Protein AF-A0A527ZFI2-F1 (afdb_monomer)

Secondary structure (DSSP, 8-state):
--------------------------S-EEEEEES-SSSHHHHHHHHHHHHHHHHHT-EEEEEEPP---

Structure (mmCIF, N/CA/C/O backbone):
data_AF-A0A527ZFI2-F1
#
_entry.id   AF-A0A527ZFI2-F1
#
loop_
_atom_site.group_PDB
_atom_site.id
_atom_site.type_symbol
_atom_site.label_atom_id
_atom_site.label_alt_id
_atom_site.label_comp_id
_atom_site.label_asym_id
_atom_site.label_entity_id
_atom_site.label_seq_id
_atom_site.pdbx_PDB_ins_code
_atom_site.Cartn_x
_atom_sit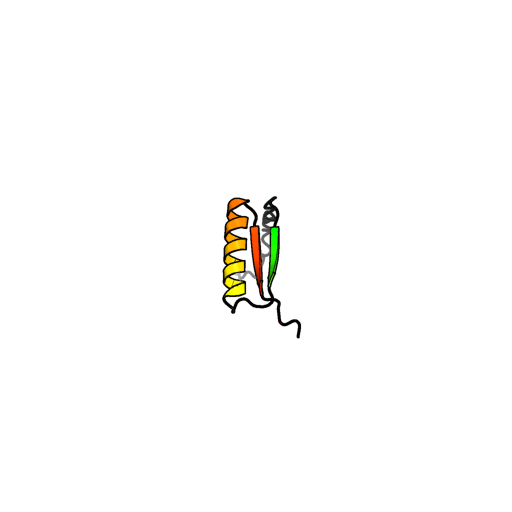e.Cartn_y
_atom_site.Cartn_z
_atom_site.occupancy
_atom_site.B_iso_or_equiv
_atom_site.auth_seq_id
_atom_site.auth_comp_id
_atom_site.auth_asym_id
_atom_site.auth_atom_id
_atom_site.pdbx_PDB_model_num
ATOM 1 N N . MET A 1 1 ? -6.634 -62.432 44.903 1.00 37.84 1 MET A N 1
ATOM 2 C CA . MET A 1 1 ? -5.484 -62.439 43.969 1.00 37.84 1 MET A CA 1
ATOM 3 C C . MET A 1 1 ? -5.743 -61.336 42.956 1.00 37.84 1 MET A C 1
ATOM 5 O O . MET A 1 1 ? -6.821 -61.327 42.390 1.00 37.84 1 MET A O 1
ATOM 9 N N . ARG A 1 2 ? -4.999 -60.223 43.035 1.00 48.00 2 ARG A N 1
ATOM 10 C CA . ARG A 1 2 ? -3.876 -59.889 42.128 1.00 48.00 2 ARG A CA 1
ATOM 11 C C . ARG A 1 2 ? -4.340 -59.867 40.660 1.00 48.00 2 ARG A C 1
ATOM 13 O O . ARG A 1 2 ? -4.813 -60.883 40.193 1.00 48.00 2 ARG A O 1
ATOM 20 N N . MET A 1 3 ? -4.193 -58.815 39.867 1.00 43.06 3 MET A N 1
ATOM 21 C CA . MET A 1 3 ? -3.431 -57.577 39.997 1.00 43.06 3 MET A CA 1
ATOM 22 C C . MET A 1 3 ? -3.802 -56.695 38.792 1.00 43.06 3 MET A C 1
ATOM 24 O O . MET A 1 3 ? -4.104 -57.203 37.716 1.00 43.06 3 MET A O 1
ATOM 28 N N . PHE A 1 4 ? -3.750 -55.383 39.008 1.00 59.22 4 PHE A N 1
ATOM 29 C CA . PHE A 1 4 ? -3.688 -54.338 37.993 1.00 59.22 4 PHE A CA 1
ATOM 30 C C . PHE A 1 4 ? -2.571 -54.591 36.970 1.00 59.22 4 PHE A C 1
ATOM 32 O O . PHE A 1 4 ? -1.472 -54.984 37.357 1.00 59.22 4 PHE A O 1
ATOM 39 N N . ASN A 1 5 ? -2.820 -54.230 35.711 1.00 49.09 5 ASN A N 1
ATOM 40 C CA . ASN A 1 5 ? -1.841 -53.545 34.861 1.00 49.09 5 ASN A CA 1
ATOM 41 C C . ASN A 1 5 ? -2.634 -52.829 33.747 1.00 49.09 5 ASN A C 1
ATOM 43 O O . ASN A 1 5 ? -3.329 -53.487 32.982 1.00 49.09 5 ASN A O 1
ATOM 47 N N . CYS A 1 6 ? -2.787 -51.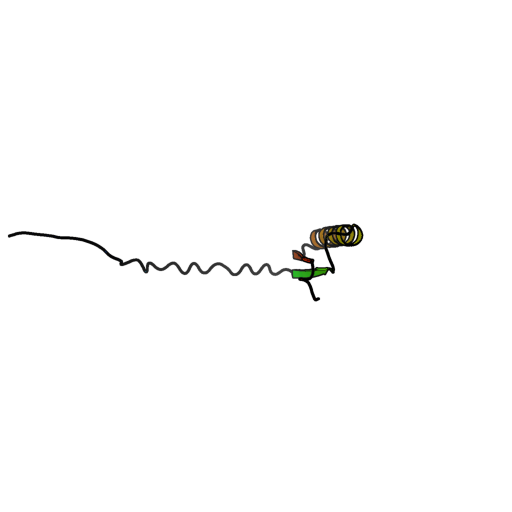501 33.827 1.00 41.03 6 CYS A N 1
ATOM 48 C CA . CYS A 1 6 ? -1.932 -50.519 33.130 1.00 41.03 6 CYS A CA 1
ATOM 49 C C . CYS A 1 6 ? -2.108 -50.610 31.604 1.00 41.03 6 CYS A C 1
ATOM 51 O O . CYS A 1 6 ? -1.976 -51.678 31.036 1.00 41.03 6 CYS A O 1
ATOM 53 N N . LEU A 1 7 ? -2.321 -49.553 30.835 1.00 49.59 7 LEU A N 1
ATOM 54 C CA . LEU A 1 7 ? -2.180 -48.128 31.073 1.00 49.59 7 LEU A CA 1
ATOM 55 C C . LEU A 1 7 ? -2.691 -47.479 29.772 1.00 49.59 7 LEU A C 1
ATOM 57 O O . LEU A 1 7 ? -2.293 -47.881 28.685 1.00 49.59 7 LEU A O 1
ATOM 61 N N . THR A 1 8 ? -3.623 -46.543 29.908 1.00 57.56 8 THR A N 1
ATOM 62 C CA . THR A 1 8 ? -3.830 -45.353 29.064 1.00 57.56 8 THR A CA 1
ATOM 63 C C . THR A 1 8 ? -3.233 -45.327 27.641 1.00 57.56 8 THR A C 1
ATOM 65 O O . THR A 1 8 ? -2.033 -45.143 27.483 1.00 57.56 8 THR A O 1
ATOM 68 N N . LEU A 1 9 ? -4.079 -45.325 26.608 1.00 57.00 9 LEU A N 1
ATOM 69 C CA . LEU A 1 9 ? -3.861 -44.6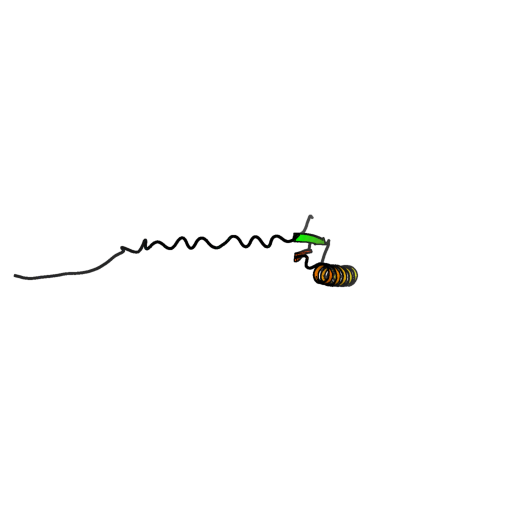31 25.323 1.00 57.00 9 LEU A CA 1
ATOM 70 C C . LEU A 1 9 ? -5.196 -44.690 24.551 1.00 57.00 9 LEU A C 1
ATOM 72 O O . LEU A 1 9 ? -5.675 -45.773 24.256 1.00 57.00 9 LEU A O 1
ATOM 76 N N . GLY A 1 10 ? -5.910 -43.631 24.202 1.00 50.00 10 GLY A N 1
ATOM 77 C CA . GLY A 1 10 ? -5.805 -42.223 24.520 1.00 50.00 10 GLY A CA 1
ATOM 78 C C . GLY A 1 10 ? -7.220 -41.654 24.422 1.00 50.00 10 GLY A C 1
ATOM 79 O O . GLY A 1 10 ? -7.767 -41.500 23.334 1.00 50.00 10 GLY A O 1
ATOM 80 N N . ALA A 1 11 ? -7.824 -41.346 25.569 1.00 55.31 11 ALA A N 1
ATOM 81 C CA . ALA A 1 11 ? -8.965 -40.444 25.644 1.00 55.31 11 ALA A CA 1
ATOM 82 C C . ALA A 1 11 ? -8.412 -39.015 25.541 1.00 55.31 11 ALA A C 1
ATOM 84 O O . ALA A 1 11 ? -8.208 -38.338 26.542 1.00 55.31 11 ALA A O 1
ATOM 85 N N . GLY A 1 12 ? -8.048 -38.617 24.322 1.00 47.91 12 GLY A N 1
ATOM 86 C CA . GLY A 1 12 ? -7.430 -37.325 24.021 1.00 47.91 12 GLY A CA 1
ATOM 87 C C . GLY A 1 12 ? -8.210 -36.488 23.012 1.00 47.91 12 GLY A C 1
ATOM 88 O O . GLY A 1 12 ? -7.667 -35.518 22.504 1.00 47.91 12 GLY A O 1
ATOM 89 N N . LEU A 1 13 ? -9.469 -36.830 22.714 1.00 55.31 13 LEU A N 1
ATOM 90 C CA . LEU A 1 13 ? -10.360 -35.972 21.926 1.00 55.31 13 LEU A CA 1
ATOM 91 C C . LEU A 1 13 ? -11.119 -35.015 22.859 1.00 55.31 13 LEU A C 1
ATOM 93 O O . LEU A 1 13 ? -12.347 -34.957 22.862 1.00 55.31 13 LEU A O 1
ATOM 97 N N . PHE A 1 14 ? -10.370 -34.312 23.714 1.00 49.47 14 PHE A N 1
ATOM 98 C CA . PHE A 1 14 ? -10.915 -33.215 24.502 1.00 49.47 14 PHE A CA 1
ATOM 99 C C . PHE A 1 14 ? -11.176 -32.047 23.555 1.00 49.47 14 PHE A C 1
ATOM 101 O O . PHE A 1 14 ? -10.273 -31.506 22.921 1.00 49.47 14 PHE A O 1
ATOM 108 N N . ALA A 1 15 ? -12.455 -31.719 23.442 1.00 58.94 15 ALA A N 1
ATOM 109 C CA . ALA A 1 15 ? -12.975 -30.582 22.725 1.00 58.94 15 ALA A CA 1
ATOM 110 C C . ALA A 1 15 ? -12.302 -29.276 23.163 1.00 58.94 15 ALA A C 1
ATOM 112 O O . ALA A 1 15 ? -12.414 -28.872 24.316 1.00 58.94 15 ALA A O 1
ATOM 113 N N . THR A 1 16 ? -11.727 -28.572 22.196 1.00 55.62 16 THR A N 1
ATOM 114 C CA . THR A 1 16 ? -11.726 -27.108 22.141 1.00 55.62 16 THR A CA 1
ATOM 115 C C . THR A 1 16 ? -11.617 -26.707 20.675 1.00 55.62 16 THR A C 1
ATOM 117 O O . THR A 1 16 ? -10.587 -26.257 20.186 1.00 55.62 16 THR A O 1
ATOM 120 N N . ILE A 1 17 ? -12.730 -26.847 19.951 1.00 60.22 17 ILE A N 1
ATOM 121 C CA . ILE A 1 17 ? -13.038 -25.914 18.863 1.00 60.22 17 ILE A CA 1
ATOM 122 C C . ILE A 1 17 ? -13.223 -24.545 19.516 1.00 60.22 17 ILE A C 1
ATOM 124 O O . ILE A 1 17 ? -14.326 -24.119 19.845 1.00 60.22 17 ILE A O 1
ATOM 128 N N . ILE A 1 18 ? -12.105 -23.882 19.800 1.00 61.28 18 ILE A N 1
ATOM 129 C CA . ILE A 1 18 ? -12.106 -22.456 20.068 1.00 61.28 18 ILE A CA 1
ATOM 130 C C . ILE A 1 18 ? -12.588 -21.867 18.746 1.00 61.28 18 ILE A C 1
ATOM 132 O O . ILE A 1 18 ? -11.839 -21.858 17.769 1.00 61.28 18 ILE A O 1
ATOM 136 N N . SER A 1 19 ? -13.863 -21.474 18.679 1.00 60.72 19 SER A N 1
ATOM 137 C CA . SER A 1 19 ? -14.336 -20.540 17.665 1.00 60.72 19 SER A CA 1
ATOM 138 C C . SER A 1 19 ? -13.450 -19.314 17.795 1.00 60.72 19 SER A C 1
ATOM 140 O O . SER A 1 19 ? -13.695 -18.438 18.623 1.00 60.72 19 SER A O 1
ATOM 142 N N . MET A 1 20 ? -12.356 -19.294 17.036 1.00 60.09 20 MET A N 1
ATOM 143 C CA . MET A 1 20 ? -11.593 -18.086 16.827 1.00 60.09 20 MET A CA 1
ATOM 144 C C . MET A 1 20 ? -12.600 -17.097 16.252 1.00 60.09 20 MET A C 1
ATOM 146 O O . MET A 1 20 ? -13.239 -17.429 15.248 1.00 60.09 20 MET A O 1
ATOM 150 N N . PRO A 1 21 ? -12.811 -15.924 16.873 1.00 48.38 21 PRO A N 1
ATOM 151 C CA . PRO A 1 21 ? -13.559 -14.888 16.197 1.00 48.38 21 PRO A CA 1
ATOM 152 C C . PRO A 1 21 ? -12.811 -14.655 14.890 1.00 48.38 21 PRO A C 1
ATOM 154 O O . PRO A 1 21 ? -11.652 -14.229 14.913 1.00 48.38 21 PRO A O 1
ATOM 157 N N . ALA A 1 22 ? -13.435 -15.002 13.760 1.00 56.03 22 ALA A N 1
ATOM 158 C CA . ALA A 1 22 ? -12.996 -14.503 12.473 1.00 56.03 22 ALA A CA 1
ATOM 159 C C . ALA A 1 22 ? -12.892 -12.997 12.685 1.00 56.03 22 ALA A C 1
ATOM 161 O O . ALA A 1 22 ? -13.890 -12.358 13.017 1.00 56.03 22 ALA A O 1
ATOM 162 N N . GLN A 1 23 ? -11.666 -12.475 12.683 1.00 51.22 23 GLN A N 1
ATOM 163 C CA . GLN A 1 23 ? -11.395 -11.068 12.924 1.00 51.22 23 GLN A CA 1
ATOM 164 C C . GLN A 1 23 ? -11.987 -10.304 11.735 1.00 51.22 23 GLN A C 1
ATOM 166 O O . GLN A 1 23 ? -11.281 -9.957 10.785 1.00 51.22 23 GLN A O 1
ATOM 171 N N . THR A 1 24 ? -13.303 -10.089 11.766 1.00 49.44 24 THR A N 1
ATOM 172 C CA . THR A 1 24 ? -14.012 -9.090 10.982 1.00 49.44 24 THR A CA 1
ATOM 173 C C . THR A 1 24 ? -13.532 -7.757 11.524 1.00 49.44 24 THR A C 1
ATOM 175 O O . THR A 1 24 ? -14.139 -7.136 12.389 1.00 49.44 24 THR A O 1
ATOM 178 N N . GLN A 1 25 ? -12.348 -7.358 11.066 1.00 58.97 25 GLN A N 1
ATOM 179 C CA . GLN A 1 25 ? -12.013 -5.949 10.992 1.00 58.97 25 GLN A CA 1
ATOM 180 C C . GLN A 1 25 ? -12.929 -5.410 9.899 1.00 58.97 25 GLN A C 1
ATOM 182 O O . GLN A 1 25 ? -12.645 -5.595 8.714 1.00 58.97 25 GLN A O 1
ATOM 187 N N . ASP A 1 26 ? -14.07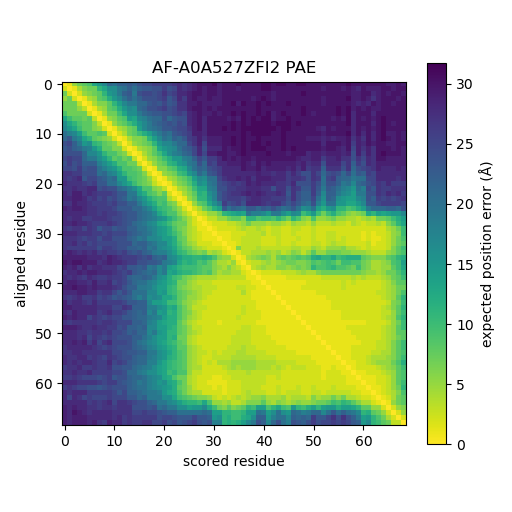2 -4.879 10.327 1.00 62.06 26 ASP A N 1
ATOM 188 C CA . ASP A 1 26 ? -15.063 -4.166 9.522 1.00 62.06 26 ASP A CA 1
ATOM 189 C C . ASP A 1 26 ? -14.437 -2.842 9.052 1.00 62.06 26 ASP A C 1
ATOM 191 O O . ASP A 1 26 ? -14.688 -1.760 9.566 1.00 62.06 26 ASP A O 1
ATOM 195 N N . GLY A 1 27 ? -13.454 -2.964 8.170 1.00 68.94 27 GLY A N 1
ATOM 196 C CA . GLY A 1 27 ? -12.668 -1.873 7.630 1.00 68.94 27 GLY A CA 1
ATOM 197 C C . GLY A 1 27 ? -12.243 -2.265 6.230 1.00 68.94 27 GLY A C 1
ATOM 198 O O . GLY A 1 27 ? -11.898 -3.425 5.983 1.00 68.94 27 GLY A O 1
ATOM 199 N N . ALA A 1 28 ? -12.312 -1.314 5.298 1.00 80.12 28 ALA A N 1
ATOM 200 C CA . ALA A 1 28 ? -11.873 -1.545 3.932 1.00 80.12 28 ALA A CA 1
ATOM 201 C C . ALA A 1 28 ? -10.448 -2.125 3.951 1.00 80.12 28 ALA A C 1
ATOM 203 O O . ALA A 1 28 ? -9.564 -1.620 4.648 1.00 80.12 28 ALA A O 1
ATOM 204 N N . ARG A 1 29 ? -10.244 -3.226 3.222 1.00 85.81 29 ARG A N 1
ATOM 205 C CA . ARG A 1 29 ? -8.929 -3.842 3.041 1.00 85.81 29 ARG A CA 1
ATOM 206 C C . ARG A 1 29 ? -8.510 -3.661 1.596 1.00 85.81 29 ARG A C 1
ATOM 208 O O . ARG A 1 29 ? -9.263 -4.011 0.690 1.00 85.81 29 ARG A O 1
ATOM 215 N N . VAL A 1 30 ? -7.312 -3.134 1.389 1.00 89.12 30 VAL A N 1
ATOM 216 C CA . VAL A 1 30 ? -6.769 -2.841 0.062 1.00 89.12 30 VAL A CA 1
ATOM 217 C C . VAL A 1 30 ? -5.543 -3.711 -0.180 1.00 89.12 30 VAL A C 1
ATOM 219 O O . VAL A 1 30 ? -4.616 -3.739 0.626 1.00 89.12 30 VAL A O 1
ATOM 222 N N . ALA A 1 31 ? -5.524 -4.425 -1.302 1.00 91.56 31 ALA A N 1
ATOM 223 C CA . ALA A 1 31 ? -4.347 -5.147 -1.769 1.00 91.56 31 ALA A CA 1
ATOM 224 C C . ALA A 1 31 ? -3.745 -4.409 -2.969 1.00 91.56 31 ALA A C 1
ATOM 226 O O . ALA A 1 31 ? -4.426 -4.207 -3.975 1.00 91.56 31 ALA A O 1
ATOM 227 N N . ALA A 1 32 ? -2.477 -4.016 -2.871 1.00 89.31 32 ALA A N 1
ATOM 228 C CA . ALA A 1 32 ? -1.729 -3.390 -3.953 1.00 89.31 32 ALA A CA 1
ATOM 229 C C . ALA A 1 32 ? -0.670 -4.367 -4.480 1.00 89.31 32 ALA A C 1
ATOM 231 O O . ALA A 1 32 ? 0.246 -4.758 -3.757 1.00 8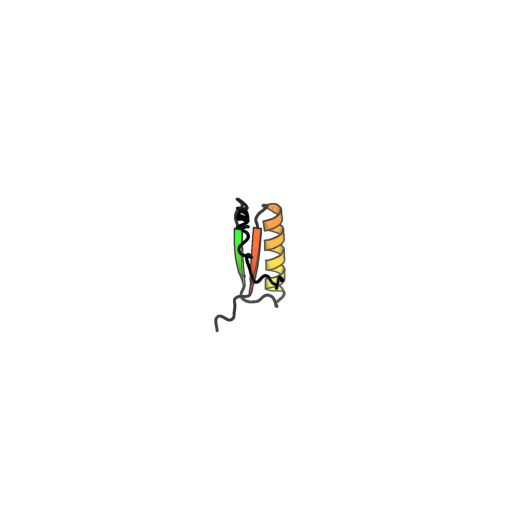9.31 32 ALA A O 1
ATOM 232 N N . VAL A 1 33 ? -0.792 -4.757 -5.751 1.00 89.75 33 VAL A N 1
ATOM 233 C CA . VAL A 1 33 ? 0.175 -5.634 -6.425 1.00 89.75 33 VAL A CA 1
ATOM 234 C C . VAL A 1 33 ? 1.048 -4.789 -7.344 1.00 89.75 33 VAL A C 1
ATOM 236 O O . VAL A 1 33 ? 0.552 -4.185 -8.293 1.00 89.75 33 VAL A O 1
ATOM 239 N N . VAL A 1 34 ? 2.350 -4.741 -7.069 1.00 87.38 34 VAL A N 1
ATOM 240 C CA . VAL A 1 34 ? 3.320 -3.936 -7.830 1.00 87.38 34 VAL A CA 1
ATOM 241 C C . VAL A 1 34 ? 4.302 -4.821 -8.596 1.00 87.38 34 VAL A C 1
ATOM 243 O O . VAL A 1 34 ? 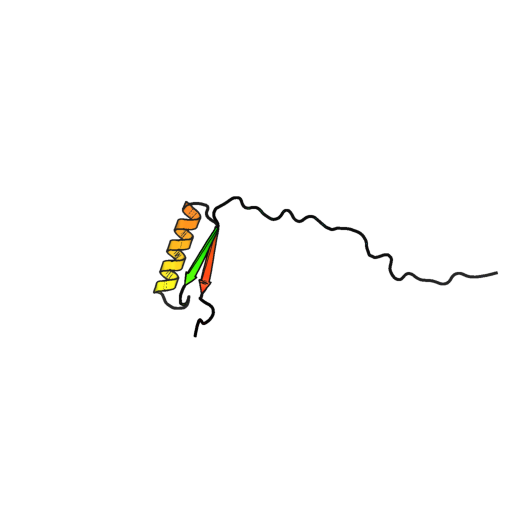4.588 -5.946 -8.195 1.00 87.38 34 VAL A O 1
ATOM 246 N N . LYS A 1 35 ? 4.836 -4.330 -9.723 1.00 83.31 35 LYS A 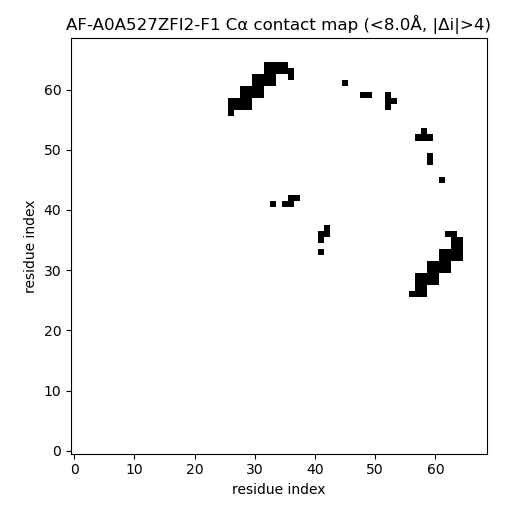N 1
ATOM 247 C CA . LYS A 1 35 ? 5.702 -5.117 -10.630 1.00 83.31 35 LYS A CA 1
ATOM 248 C C . LYS A 1 35 ? 6.973 -5.652 -9.952 1.00 83.31 35 LYS A C 1
ATOM 250 O O . LYS A 1 35 ? 7.468 -6.700 -10.356 1.00 83.31 35 LYS A O 1
ATOM 255 N N . GLY A 1 36 ? 7.494 -4.928 -8.966 1.00 77.88 36 GLY A N 1
ATOM 256 C CA . GLY A 1 36 ? 8.631 -5.305 -8.128 1.00 77.88 36 GLY A CA 1
ATOM 257 C C . GLY A 1 36 ? 8.771 -4.315 -6.972 1.00 77.88 36 GLY A C 1
ATOM 258 O O . GLY A 1 36 ? 8.216 -3.222 -7.046 1.00 77.88 36 GLY A O 1
ATOM 259 N N . LEU A 1 37 ? 9.486 -4.683 -5.908 1.00 74.50 37 LEU A N 1
ATOM 260 C CA . LEU A 1 37 ? 9.698 -3.816 -4.733 1.00 74.50 37 LEU A CA 1
ATOM 261 C C . LEU A 1 37 ? 11.128 -3.253 -4.657 1.00 74.50 37 LEU A C 1
ATOM 263 O O . LEU A 1 37 ? 11.457 -2.454 -3.782 1.00 74.50 37 LEU A O 1
ATOM 267 N N . ASP A 1 38 ? 11.966 -3.617 -5.624 1.00 81.25 38 ASP A N 1
ATOM 268 C CA . ASP A 1 38 ? 13.418 -3.429 -5.569 1.00 81.25 38 ASP A CA 1
ATOM 269 C C . ASP A 1 38 ? 13.912 -2.180 -6.323 1.00 81.25 38 ASP A C 1
ATOM 271 O O . ASP A 1 38 ? 15.111 -1.918 -6.385 1.00 81.25 38 ASP A O 1
ATOM 275 N N . ASN A 1 39 ? 13.002 -1.385 -6.901 1.00 85.44 39 ASN A N 1
ATOM 276 C CA . ASN A 1 39 ? 13.320 -0.110 -7.556 1.00 85.44 39 ASN A CA 1
ATOM 277 C C . ASN A 1 39 ? 12.825 1.064 -6.687 1.00 85.44 39 ASN A C 1
ATOM 279 O O . ASN A 1 39 ? 11.673 1.020 -6.23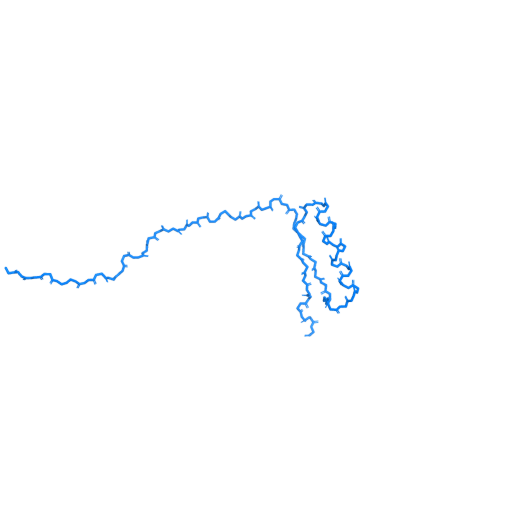9 1.00 85.44 39 ASN A O 1
ATOM 283 N N . PRO A 1 40 ? 13.630 2.135 -6.504 1.00 91.75 40 PRO A N 1
ATOM 284 C CA . PRO A 1 40 ? 13.230 3.363 -5.816 1.00 91.75 40 PRO A CA 1
ATOM 285 C C . PRO A 1 40 ? 11.817 3.857 -6.134 1.00 91.75 40 PRO A C 1
ATOM 287 O O . PRO A 1 40 ? 11.094 4.241 -5.220 1.00 91.75 40 PRO A O 1
ATOM 290 N N . PHE A 1 41 ? 11.383 3.796 -7.397 1.00 92.50 41 PHE A N 1
ATOM 291 C CA . PHE A 1 41 ? 10.027 4.195 -7.787 1.00 92.50 41 PHE A CA 1
ATOM 292 C C . PHE A 1 41 ? 8.935 3.453 -6.993 1.00 92.50 41 PHE A C 1
ATOM 294 O O . PHE A 1 41 ? 8.030 4.081 -6.443 1.00 92.50 41 PHE A O 1
ATOM 301 N N . PHE A 1 42 ? 9.039 2.125 -6.878 1.00 90.62 42 PHE A N 1
ATOM 302 C CA . PHE A 1 42 ? 8.055 1.316 -6.155 1.00 90.62 42 PHE A CA 1
ATOM 303 C C . PHE A 1 42 ? 8.183 1.460 -4.637 1.00 90.62 42 PHE A C 1
ATOM 305 O O . PHE A 1 42 ? 7.178 1.355 -3.943 1.00 90.62 42 PHE A O 1
ATOM 312 N N . GLN A 1 43 ? 9.371 1.777 -4.116 1.00 90.50 43 GLN A N 1
ATOM 313 C CA . GLN A 1 43 ? 9.534 2.099 -2.695 1.00 90.50 43 GLN A CA 1
ATOM 314 C C . GLN A 1 43 ? 8.885 3.437 -2.328 1.00 90.50 43 GLN A C 1
ATOM 316 O O . GLN A 1 43 ? 8.233 3.537 -1.291 1.00 90.50 43 GLN A O 1
ATOM 321 N N . TYR A 1 44 ? 9.016 4.461 -3.177 1.00 94.62 44 TYR A N 1
ATOM 322 C CA . TYR A 1 44 ? 8.305 5.726 -2.979 1.00 94.62 44 TYR A CA 1
ATOM 323 C C . TYR A 1 44 ? 6.789 5.538 -3.064 1.00 94.62 44 TYR A C 1
ATOM 325 O O . TYR A 1 44 ? 6.062 6.049 -2.216 1.00 94.62 44 TYR A O 1
ATOM 333 N N . MET A 1 45 ? 6.319 4.753 -4.036 1.00 93.38 45 MET A N 1
ATOM 334 C CA . MET A 1 45 ? 4.907 4.386 -4.144 1.00 93.38 45 MET A CA 1
ATOM 335 C C . MET A 1 45 ? 4.416 3.646 -2.893 1.00 93.38 45 MET A C 1
ATOM 337 O O . MET A 1 45 ? 3.359 3.983 -2.370 1.00 93.38 45 MET A O 1
ATOM 341 N N . HIS A 1 46 ? 5.195 2.688 -2.381 1.00 92.06 46 HIS A N 1
ATOM 342 C CA . HIS A 1 46 ? 4.879 1.952 -1.157 1.00 92.06 46 HIS A CA 1
ATOM 343 C C . HIS A 1 46 ? 4.680 2.892 0.031 1.00 92.06 46 HIS A C 1
ATOM 345 O O . HIS A 1 46 ? 3.654 2.821 0.701 1.00 92.06 46 HIS A O 1
ATOM 351 N N . ARG A 1 47 ? 5.617 3.825 0.241 1.00 94.12 47 ARG A N 1
ATOM 352 C CA . ARG A 1 47 ? 5.519 4.818 1.319 1.00 94.12 47 ARG A CA 1
ATOM 353 C C . ARG A 1 47 ? 4.264 5.677 1.198 1.00 94.12 47 ARG A C 1
ATOM 355 O O . ARG A 1 47 ? 3.549 5.826 2.178 1.00 94.12 47 ARG A O 1
ATOM 362 N N . GLY A 1 48 ? 3.959 6.183 0.001 1.00 95.44 48 GLY A N 1
ATOM 363 C CA . GLY A 1 48 ? 2.757 6.994 -0.213 1.00 95.44 48 GLY A CA 1
ATOM 364 C C . GLY A 1 48 ? 1.459 6.225 0.058 1.00 95.44 48 GLY A C 1
ATOM 365 O O . GLY A 1 48 ? 0.530 6.765 0.653 1.00 95.44 48 GLY A O 1
ATOM 366 N N . ILE A 1 49 ? 1.409 4.946 -0.326 1.00 94.62 49 ILE A N 1
ATOM 367 C CA . ILE A 1 49 ? 0.265 4.073 -0.038 1.00 94.62 49 ILE A CA 1
ATOM 368 C C . ILE A 1 49 ? 0.109 3.860 1.475 1.00 94.62 49 ILE A C 1
ATOM 370 O O . ILE A 1 49 ? -1.003 3.965 1.989 1.00 94.62 49 ILE A O 1
ATOM 374 N N . GLU A 1 50 ? 1.196 3.580 2.198 1.00 93.94 50 GLU A N 1
ATOM 375 C CA . GLU A 1 50 ? 1.158 3.375 3.653 1.00 93.94 50 GLU A CA 1
ATOM 376 C C . GLU A 1 50 ? 0.765 4.641 4.419 1.00 93.94 50 GLU A C 1
ATOM 378 O O . GLU A 1 50 ? -0.037 4.577 5.353 1.00 93.94 50 GLU A O 1
ATOM 383 N N . GLU A 1 51 ? 1.306 5.794 4.023 1.00 96.75 51 GLU A N 1
ATOM 384 C CA . GLU A 1 51 ? 0.983 7.090 4.624 1.00 96.75 51 GLU A CA 1
ATOM 385 C C . GLU A 1 51 ? -0.507 7.408 4.478 1.00 96.75 51 GLU A C 1
ATOM 387 O O . GLU A 1 51 ? -1.163 7.750 5.467 1.00 96.75 51 GLU A O 1
ATOM 392 N N . GLN A 1 52 ? -1.059 7.222 3.276 1.00 96.00 52 GLN A N 1
ATOM 393 C CA . GLN A 1 52 ? -2.476 7.458 3.015 1.00 96.00 52 GLN A CA 1
ATOM 394 C C . GLN A 1 52 ? -3.367 6.444 3.745 1.00 96.00 52 GLN A C 1
ATOM 396 O O . GLN A 1 52 ? -4.328 6.827 4.406 1.00 96.00 52 GLN A O 1
ATOM 401 N N . ALA A 1 53 ? -3.023 5.154 3.708 1.00 93.56 53 ALA A N 1
ATOM 402 C CA . ALA A 1 53 ? -3.788 4.117 4.396 1.00 93.56 53 ALA A CA 1
ATOM 403 C C . ALA A 1 53 ? -3.850 4.354 5.913 1.00 93.56 53 ALA A C 1
ATOM 405 O O . ALA A 1 53 ? -4.892 4.150 6.535 1.00 93.56 53 ALA A O 1
ATOM 406 N N . LYS A 1 54 ? -2.760 4.854 6.508 1.00 91.44 54 LYS A N 1
ATOM 407 C CA . LYS A 1 54 ? -2.731 5.259 7.916 1.00 91.44 54 LYS A CA 1
ATOM 408 C C . LYS A 1 54 ? -3.626 6.468 8.190 1.00 91.44 54 LYS A C 1
ATOM 410 O O . LYS A 1 54 ? -4.293 6.479 9.222 1.00 91.44 54 LYS A O 1
ATOM 415 N N . ALA A 1 55 ? -3.630 7.468 7.307 1.00 94.44 55 ALA A N 1
ATOM 416 C CA . ALA A 1 55 ? -4.506 8.633 7.434 1.00 94.44 55 ALA A CA 1
ATOM 417 C C . ALA A 1 55 ? -5.992 8.237 7.381 1.00 94.44 55 ALA A C 1
ATOM 419 O O . ALA A 1 55 ? -6.793 8.767 8.148 1.00 94.44 55 ALA A O 1
ATOM 420 N N . ASP A 1 56 ? -6.326 7.251 6.546 1.00 91.31 56 ASP A N 1
ATOM 421 C CA . ASP A 1 56 ? -7.700 6.796 6.321 1.00 91.31 56 ASP A CA 1
ATOM 422 C C . ASP A 1 56 ? -8.140 5.661 7.267 1.00 91.31 56 ASP A C 1
ATOM 424 O O . ASP A 1 56 ? -9.306 5.269 7.270 1.00 91.31 56 ASP A O 1
ATOM 428 N N . GLY A 1 57 ? -7.226 5.103 8.071 1.00 89.62 57 GLY A N 1
ATOM 429 C CA . GLY A 1 57 ? -7.508 3.951 8.938 1.00 89.62 57 GLY A CA 1
ATOM 430 C C . GLY A 1 57 ? -7.792 2.652 8.170 1.00 89.62 57 GLY A C 1
ATOM 431 O O . GLY A 1 57 ? -8.469 1.760 8.681 1.00 89.62 57 GLY A O 1
ATOM 432 N N . VAL A 1 58 ? -7.290 2.544 6.939 1.00 91.62 58 VAL A N 1
ATOM 433 C CA . VAL A 1 58 ? -7.509 1.423 6.017 1.00 91.62 5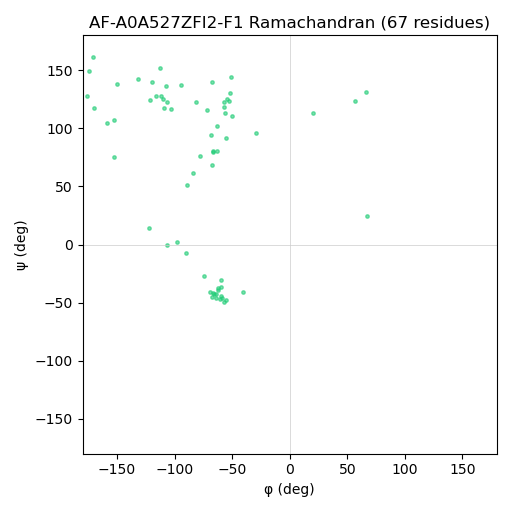8 VAL A CA 1
ATOM 434 C C . VAL A 1 58 ? -6.370 0.416 6.144 1.00 91.62 58 VAL A C 1
ATOM 436 O O . VAL A 1 58 ? -5.195 0.777 6.186 1.00 91.62 58 VAL A O 1
ATOM 439 N N . ALA A 1 59 ? -6.697 -0.876 6.167 1.00 89.75 59 ALA A N 1
ATOM 440 C CA . ALA A 1 59 ? -5.679 -1.920 6.163 1.00 89.75 59 ALA A CA 1
ATOM 441 C C . ALA A 1 59 ? -5.183 -2.159 4.731 1.00 89.75 59 ALA A C 1
ATOM 443 O O . ALA A 1 59 ? -5.971 -2.503 3.847 1.00 89.75 59 ALA A O 1
ATOM 444 N N . VAL A 1 60 ? -3.876 -2.022 4.505 1.00 91.88 60 VAL A N 1
ATOM 445 C CA . VAL A 1 60 ? -3.255 -2.236 3.195 1.00 91.88 60 VAL A CA 1
ATOM 446 C C . VAL A 1 60 ? -2.211 -3.351 3.231 1.00 91.88 60 VAL A C 1
ATOM 448 O O . VAL A 1 60 ? -1.442 -3.470 4.180 1.00 91.88 60 VAL A O 1
ATOM 451 N N . SER A 1 61 ? -2.188 -4.180 2.186 1.00 92.25 61 SER A N 1
ATOM 452 C CA . SER A 1 61 ? -1.128 -5.157 1.927 1.00 92.25 61 SER A CA 1
ATOM 453 C C . SER A 1 61 ? -0.506 -4.872 0.568 1.00 92.25 61 SER A C 1
ATOM 455 O O . SER A 1 61 ? -1.212 -4.833 -0.441 1.00 92.25 61 SER A O 1
ATOM 457 N N . ILE A 1 62 ? 0.810 -4.673 0.543 1.00 89.44 62 ILE A N 1
ATOM 458 C CA . ILE A 1 62 ? 1.566 -4.403 -0.679 1.00 89.44 62 ILE A CA 1
ATOM 459 C C . ILE A 1 62 ? 2.428 -5.623 -0.974 1.00 89.44 62 ILE A C 1
ATOM 461 O O . ILE A 1 62 ? 3.182 -6.082 -0.117 1.00 89.44 62 ILE A O 1
ATOM 465 N N . GLN A 1 63 ? 2.295 -6.174 -2.177 1.00 87.31 63 GLN A N 1
ATOM 466 C CA . GLN A 1 63 ? 3.023 -7.368 -2.593 1.00 87.31 63 GLN A CA 1
ATOM 467 C C . GLN A 1 63 ? 3.648 -7.154 -3.966 1.00 87.31 63 GLN A C 1
ATOM 469 O O . GLN A 1 63 ? 3.051 -6.543 -4.856 1.00 87.31 63 GLN A O 1
ATOM 474 N N . ALA A 1 64 ? 4.855 -7.684 -4.150 1.00 85.94 64 ALA A N 1
ATOM 475 C CA . ALA A 1 64 ? 5.403 -7.844 -5.485 1.00 85.94 64 ALA A CA 1
ATOM 476 C C . ALA A 1 64 ? 4.577 -8.896 -6.236 1.00 85.94 64 ALA A C 1
ATOM 478 O O . ALA A 1 64 ? 4.206 -9.926 -5.670 1.00 85.94 64 ALA A O 1
ATOM 479 N N . ALA A 1 65 ? 4.310 -8.652 -7.515 1.00 82.56 65 ALA A N 1
ATOM 480 C CA . ALA A 1 65 ? 3.733 -9.662 -8.381 1.00 82.56 65 ALA A CA 1
ATOM 481 C C . ALA A 1 65 ? 4.658 -10.886 -8.384 1.00 82.56 65 ALA A C 1
ATOM 483 O O . ALA A 1 65 ? 5.816 -10.789 -8.801 1.00 82.56 65 ALA A O 1
ATOM 484 N N . ALA A 1 66 ? 4.149 -12.036 -7.931 1.00 72.50 66 ALA A N 1
ATOM 485 C CA . ALA A 1 66 ? 4.803 -13.309 -8.193 1.00 72.50 66 ALA A CA 1
ATOM 486 C C . ALA A 1 66 ? 4.990 -13.405 -9.708 1.00 72.50 66 ALA A C 1
ATOM 488 O O . ALA A 1 66 ? 4.032 -13.175 -10.444 1.00 72.50 66 ALA A O 1
ATOM 489 N N . ASN A 1 67 ? 6.236 -13.627 -10.134 1.00 56.00 67 ASN A N 1
ATOM 490 C CA . ASN A 1 67 ? 6.697 -13.629 -11.519 1.00 56.00 67 ASN A CA 1
ATOM 491 C C . ASN A 1 67 ? 5.592 -14.066 -12.508 1.00 56.00 67 ASN A C 1
ATOM 493 O O . ASN A 1 67 ? 5.356 -15.255 -12.683 1.00 56.00 67 ASN A O 1
ATOM 497 N N . MET A 1 68 ? 4.883 -13.105 -13.115 1.00 52.50 68 MET A N 1
ATOM 498 C CA . MET A 1 68 ? 3.981 -13.353 -14.247 1.00 52.50 68 MET A CA 1
ATOM 499 C C . MET A 1 68 ? 4.821 -13.353 -15.527 1.00 52.50 68 MET A C 1
ATOM 501 O O . MET A 1 68 ? 4.688 -12.462 -16.368 1.00 52.50 68 MET A O 1
ATOM 505 N N . GLY A 1 69 ? 5.762 -14.295 -15.590 1.00 46.00 69 GLY A N 1
ATOM 506 C CA . GLY A 1 69 ? 6.665 -14.547 -16.707 1.00 46.00 69 GLY A CA 1
ATOM 507 C C . GLY A 1 69 ? 6.648 -16.022 -17.052 1.00 46.00 69 GLY A C 1
ATOM 508 O O . GLY A 1 69 ? 6.816 -16.826 -16.109 1.00 46.00 69 GLY A O 1
#

Mean predicted aligned error: 15.37 Å

Radius of gyration: 25.74 Å; Cα contacts (8 Å, |Δi|>4): 47; chains: 1; bounding box: 28×71×61 Å

Nearest PDB structures (foldseek):
  4rxm-assembly2_B  TM=9.401E-01  e=2.849E-01  Mannheimia haemolytica PHL213
  2o20-assembly3_E  TM=8.642E-01  e=4.310E-01  Lactococcus lactis
  2jcg-assembly1_A-2  TM=9.084E-01  e=8.593E-01  Priestia megaterium
  1efa-assembly1_B  TM=8.513E-01  e=2.975E+00  Escherichia coli
  2pe5-assembly2_C-2  TM=8.545E-01  e=3.921E+00  Escherichia coli

Solvent-accessible surface area (backbone atoms only — not comparable to full-atom values): 4748 Å² total; per-residue (Å²): 132,88,79,90,78,88,77,92,86,75,100,70,85,75,86,72,84,70,78,67,76,76,81,76,66,91,53,66,73,46,78,45,77,36,89,49,69,86,46,70,69,43,46,54,51,48,50,54,51,53,56,49,27,61,76,70,69,36,51,72,49,80,41,56,50,74,79,93,118

Sequence (69 aa):
MRMFNCLTLGAGLFATIISMPAQTQDGARVAAVVKGLDNPFFQYMHRGIEEQAKADGVAVSIQAAANMG

pLDDT: mean 73.65, std 18.69, range [37.84, 96.75]

Foldseek 3Di:
DDDDDDDDDDPPPPDDPPVPPPPPPVAAEEEAEDQDCPDPVNVVVVVVVVVVCVVVVYHYDYYYPPPPD